Protein AF-D3UYR9-F1 (afdb_monomer_lite)

Secondary structure (DSSP, 8-state):
----SSSHHHHHHHHHHHHHHHHHHHHHHHHTT---B-B-TTT-PBPBP--SSS-S-GGGTTPEEEEEEETTTEEEEEEEEEEEE-TTS-EEEEEESTT-TT-EEEPBTTSSTT-BPP-------

Organism: Xenorhabdus bovienii (strain SS-2004) (NCBI:txid406818)

Foldseek 3Di:
DDPDDPDPPVVVVVVVVQVVVQVVVLVVCVVVPNFAFDADPVPRHFDADDDPPVQADPVRGRWTWTWTARVPPGTDPAKIKTWDQDPVRDIAIWMDGRPNRNDTFGDDPDVDVNHDDGPPDPPPD

Sequence (125 aa):
MGWRAKIAISSLNYLHQTQYLSVRGEYEEIITGKGTPRVHKDTGIQKNLEDRKGKTNKFWIGAKEWQVVHSGKGLDPHHRILEQTLPNGQKIYGYVLNHDYEKVYKFPSPWYPDGGKYPGHKSMK

Structure (mmCIF, N/CA/C/O backbone):
data_AF-D3UYR9-F1
#
_entry.id   AF-D3UYR9-F1
#
loop_
_atom_site.group_PDB
_atom_site.id
_atom_site.type_symbol
_atom_site.label_atom_id
_atom_site.label_alt_id
_atom_site.label_comp_id
_atom_site.label_asym_id
_atom_site.label_entity_id
_atom_site.label_seq_id
_atom_site.pdbx_PDB_ins_code
_atom_site.Cartn_x
_atom_site.Cartn_y
_atom_site.Cartn_z
_atom_site.occupancy
_atom_site.B_iso_or_equiv
_atom_site.auth_seq_id
_atom_site.auth_comp_id
_atom_site.auth_asym_id
_atom_site.auth_atom_id
_atom_site.pdbx_PDB_model_num
ATOM 1 N N . MET A 1 1 ? 23.290 -25.376 -36.480 1.00 33.44 1 MET A N 1
ATOM 2 C CA . MET A 1 1 ? 22.301 -24.302 -36.743 1.00 33.44 1 MET A CA 1
ATOM 3 C C . MET A 1 1 ? 21.032 -24.613 -35.966 1.00 33.44 1 MET A C 1
ATOM 5 O O . MET A 1 1 ? 20.627 -25.764 -35.989 1.00 33.44 1 MET A O 1
ATOM 9 N N . GLY A 1 2 ? 20.443 -23.635 -35.264 1.00 31.56 2 GLY A N 1
ATOM 10 C CA . GLY A 1 2 ? 19.137 -23.814 -34.605 1.00 31.56 2 GLY A CA 1
ATOM 11 C C . GLY A 1 2 ? 18.976 -23.258 -33.183 1.00 31.56 2 GLY A C 1
ATOM 12 O O . GLY A 1 2 ? 18.247 -23.840 -32.391 1.00 31.56 2 GLY A O 1
ATOM 13 N N . TRP A 1 3 ? 19.640 -22.155 -32.821 1.00 27.66 3 TRP A N 1
ATOM 14 C CA . TRP A 1 3 ? 19.371 -21.431 -31.568 1.00 27.66 3 TRP A CA 1
ATOM 15 C C . TRP A 1 3 ? 18.040 -20.674 -31.661 1.00 27.66 3 TRP A C 1
ATOM 17 O O . TRP A 1 3 ? 18.029 -19.511 -32.054 1.00 27.66 3 TRP A O 1
ATOM 27 N N . ARG A 1 4 ? 16.911 -21.298 -31.311 1.00 43.56 4 ARG A N 1
ATOM 28 C CA . ARG A 1 4 ? 15.627 -20.588 -31.140 1.00 43.56 4 ARG A CA 1
ATOM 29 C C . ARG A 1 4 ? 14.735 -21.244 -30.080 1.00 43.56 4 ARG A C 1
ATOM 31 O O . ARG A 1 4 ? 13.704 -21.797 -30.424 1.00 43.56 4 ARG A O 1
ATOM 38 N N . ALA A 1 5 ? 15.120 -21.180 -28.799 1.00 38.53 5 ALA A N 1
ATOM 39 C CA . ALA A 1 5 ? 14.193 -21.463 -27.683 1.00 38.53 5 ALA A CA 1
ATOM 40 C C . ALA A 1 5 ? 14.666 -20.989 -26.283 1.00 38.53 5 ALA A C 1
ATOM 42 O O . ALA A 1 5 ? 14.292 -21.592 -25.284 1.00 38.53 5 ALA A O 1
ATOM 43 N N . LYS A 1 6 ? 15.508 -19.947 -26.154 1.00 33.72 6 LYS A N 1
ATOM 44 C CA . LYS A 1 6 ? 16.034 -19.517 -24.830 1.00 33.72 6 LYS A CA 1
ATOM 45 C C . LYS A 1 6 ? 15.868 -18.030 -24.484 1.00 33.72 6 LYS A C 1
ATOM 47 O O . LYS A 1 6 ? 16.530 -17.554 -23.573 1.00 33.72 6 LYS A O 1
ATOM 52 N N . ILE A 1 7 ? 14.987 -17.293 -25.167 1.00 37.44 7 ILE A N 1
ATOM 53 C CA . ILE A 1 7 ? 14.824 -15.841 -24.921 1.00 37.44 7 ILE A CA 1
ATOM 54 C C . ILE A 1 7 ? 13.570 -15.501 -24.089 1.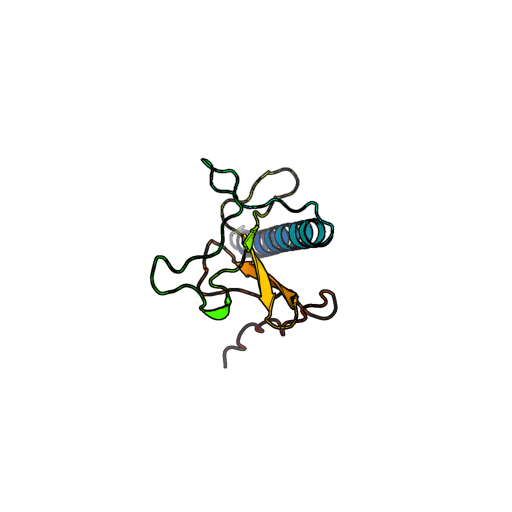00 37.44 7 ILE A C 1
ATOM 56 O O . ILE A 1 7 ? 13.509 -14.431 -23.507 1.00 37.44 7 ILE A O 1
ATOM 60 N N . ALA A 1 8 ? 12.600 -16.407 -23.923 1.00 37.50 8 ALA A N 1
ATOM 61 C CA . ALA A 1 8 ? 11.344 -16.061 -23.238 1.00 37.50 8 ALA A CA 1
ATOM 62 C C . ALA A 1 8 ? 11.366 -16.210 -21.698 1.00 37.50 8 ALA A C 1
ATOM 64 O O . ALA A 1 8 ? 10.593 -15.551 -21.009 1.00 37.50 8 ALA A O 1
ATOM 65 N N . ILE A 1 9 ? 12.233 -17.063 -21.137 1.00 33.22 9 ILE A N 1
ATOM 66 C CA . ILE A 1 9 ? 12.153 -17.454 -19.713 1.00 33.22 9 ILE A CA 1
ATOM 67 C C . ILE A 1 9 ? 12.913 -16.475 -18.793 1.00 33.22 9 ILE A C 1
ATOM 69 O O . ILE A 1 9 ? 12.503 -16.252 -17.657 1.00 33.22 9 ILE A O 1
ATOM 73 N N . SER A 1 10 ? 13.983 -15.826 -19.271 1.00 36.19 10 SER A N 1
ATOM 74 C CA . SER A 1 10 ? 14.757 -14.866 -18.463 1.00 36.19 10 SER A CA 1
ATOM 75 C C . SER A 1 10 ? 14.057 -13.511 -18.309 1.00 36.19 10 SER A C 1
ATOM 77 O O . SER A 1 10 ? 14.135 -12.894 -17.247 1.00 36.19 10 SER A O 1
ATOM 79 N N . SER A 1 11 ? 13.326 -13.064 -19.332 1.00 37.38 11 SER A N 1
ATOM 80 C CA . SER A 1 11 ? 12.625 -11.774 -19.342 1.00 37.38 11 SER A CA 1
ATOM 81 C C . SER A 1 11 ? 11.471 -11.727 -18.339 1.00 37.38 11 SER A C 1
ATOM 83 O O . SER A 1 11 ? 11.270 -10.707 -17.685 1.00 37.38 11 SER A O 1
ATOM 85 N N . LEU A 1 12 ? 10.747 -12.840 -18.170 1.00 39.12 12 LEU A N 1
ATOM 86 C CA . LEU A 1 12 ? 9.660 -12.963 -17.191 1.00 39.12 12 LEU A CA 1
ATOM 87 C C . LEU A 1 12 ? 10.177 -12.859 -15.750 1.00 39.12 12 LEU A C 1
ATOM 89 O O . LEU A 1 12 ? 9.605 -12.117 -14.955 1.00 39.12 12 LEU A O 1
ATOM 93 N N . ASN A 1 13 ? 11.302 -13.509 -15.436 1.00 44.91 13 ASN A N 1
ATOM 94 C CA . ASN A 1 13 ? 11.924 -13.418 -14.110 1.00 44.91 13 ASN A CA 1
ATOM 95 C C . ASN A 1 13 ? 12.471 -12.012 -13.814 1.00 44.91 13 ASN A C 1
ATOM 97 O O . ASN A 1 13 ? 12.346 -11.528 -12.691 1.00 44.91 13 ASN A O 1
ATOM 101 N N . TYR A 1 14 ? 13.014 -11.324 -14.821 1.00 41.09 14 TYR A N 1
ATOM 102 C CA . TYR A 1 14 ? 13.535 -9.963 -14.666 1.00 41.09 14 TYR A CA 1
ATOM 103 C C . TYR A 1 14 ? 12.418 -8.925 -14.463 1.00 41.09 14 TYR A C 1
ATOM 105 O O . TYR A 1 14 ? 12.530 -8.020 -13.632 1.00 41.09 14 TYR A O 1
ATOM 113 N N . LEU A 1 15 ? 11.297 -9.074 -15.178 1.00 48.03 15 LEU A N 1
ATOM 114 C CA . LEU A 1 15 ? 10.114 -8.227 -15.001 1.00 48.03 15 LEU A CA 1
ATOM 115 C C . LEU A 1 15 ? 9.489 -8.424 -13.615 1.00 48.03 15 LEU A C 1
ATOM 117 O O . LEU A 1 15 ? 9.183 -7.444 -12.943 1.00 48.03 15 LEU A O 1
ATOM 121 N N . HIS A 1 16 ? 9.395 -9.666 -13.135 1.00 53.69 16 HIS A N 1
ATOM 122 C CA . HIS A 1 16 ? 8.905 -9.947 -11.784 1.00 53.69 16 HIS A CA 1
ATOM 123 C C . HIS A 1 16 ? 9.810 -9.335 -10.699 1.00 53.69 16 HIS A C 1
ATOM 125 O O . HIS A 1 16 ? 9.327 -8.761 -9.723 1.00 53.69 16 HIS A O 1
ATOM 131 N N . GLN A 1 17 ? 11.132 -9.408 -10.885 1.00 56.28 17 GLN A N 1
ATOM 132 C CA . GLN A 1 17 ? 12.105 -8.882 -9.928 1.00 56.28 17 GLN A CA 1
ATOM 133 C C . GLN A 1 17 ? 12.110 -7.345 -9.889 1.00 56.28 17 GLN A C 1
ATOM 135 O O . GLN A 1 17 ? 12.139 -6.759 -8.812 1.00 56.28 17 GLN A O 1
ATOM 140 N N . THR A 1 18 ? 12.002 -6.679 -11.041 1.00 59.91 18 THR A N 1
ATOM 141 C CA . THR A 1 18 ? 11.936 -5.204 -11.123 1.00 59.91 18 THR A CA 1
ATOM 142 C C . THR A 1 18 ? 10.623 -4.629 -10.584 1.00 59.91 18 THR A C 1
ATOM 144 O O . THR A 1 18 ? 10.631 -3.584 -9.928 1.00 59.91 18 THR A O 1
ATOM 147 N N . GLN A 1 19 ? 9.502 -5.327 -10.790 1.00 65.19 19 GLN A N 1
ATOM 148 C CA . GLN A 1 19 ? 8.216 -4.973 -10.183 1.00 65.19 19 GLN A CA 1
ATOM 149 C C . GLN A 1 19 ? 8.272 -5.088 -8.657 1.00 65.19 19 GLN A C 1
ATOM 151 O O . GLN A 1 19 ? 7.890 -4.153 -7.957 1.00 65.19 19 GLN A O 1
ATOM 156 N N . TYR A 1 20 ? 8.815 -6.194 -8.141 1.00 69.44 20 TYR A N 1
ATOM 157 C CA . TYR A 1 20 ? 8.975 -6.395 -6.702 1.00 69.44 20 TYR A CA 1
ATOM 158 C C . TYR A 1 20 ? 9.902 -5.351 -6.063 1.00 69.44 20 TYR A C 1
ATOM 160 O O . TYR A 1 20 ? 9.589 -4.832 -4.995 1.00 69.44 20 TYR A O 1
ATOM 168 N N . LEU A 1 21 ? 11.012 -4.997 -6.723 1.00 74.06 21 LEU A N 1
ATOM 169 C CA . LEU A 1 21 ? 11.937 -3.967 -6.239 1.00 74.06 21 LEU A CA 1
ATOM 170 C C . LEU A 1 21 ? 11.275 -2.589 -6.132 1.00 74.06 21 LEU A C 1
ATOM 172 O O . LEU A 1 21 ? 11.515 -1.888 -5.155 1.00 74.06 21 LEU A O 1
ATOM 176 N N . SER A 1 22 ? 10.418 -2.221 -7.087 1.00 80.56 22 SER A N 1
ATOM 177 C CA . SER A 1 22 ? 9.726 -0.924 -7.064 1.00 80.56 22 SER A CA 1
ATOM 178 C C . SER A 1 22 ? 8.641 -0.876 -5.985 1.00 80.56 22 SER A C 1
ATOM 180 O O . SER A 1 22 ? 8.549 0.099 -5.248 1.00 80.56 22 SER A O 1
ATOM 182 N N . VAL A 1 23 ? 7.875 -1.961 -5.816 1.00 83.81 23 VAL A N 1
ATOM 183 C CA . VAL A 1 23 ? 6.900 -2.095 -4.716 1.00 83.81 23 VAL A CA 1
ATOM 184 C C . VAL A 1 23 ? 7.600 -2.049 -3.354 1.00 83.81 23 VAL A C 1
ATOM 186 O O . VAL A 1 23 ? 7.121 -1.405 -2.426 1.00 83.81 23 VAL A O 1
ATOM 189 N N . ARG A 1 24 ? 8.755 -2.706 -3.224 1.00 83.88 24 ARG A N 1
ATOM 190 C CA . ARG A 1 24 ? 9.570 -2.641 -2.009 1.00 83.88 24 ARG A CA 1
ATOM 191 C C . ARG A 1 24 ? 10.097 -1.230 -1.739 1.00 83.88 24 ARG A C 1
ATOM 193 O O . ARG A 1 24 ? 9.986 -0.770 -0.610 1.00 83.88 24 ARG A O 1
ATOM 200 N N . GLY A 1 25 ? 10.682 -0.575 -2.740 1.00 84.44 25 GLY A N 1
ATOM 201 C CA . GLY A 1 25 ? 11.231 0.771 -2.577 1.00 84.44 25 GLY A CA 1
ATOM 202 C C . GLY A 1 25 ? 10.155 1.760 -2.139 1.00 84.44 25 GLY A C 1
ATOM 203 O O . GLY A 1 25 ? 10.338 2.484 -1.169 1.00 84.44 25 GLY A O 1
ATOM 204 N N . GLU A 1 26 ? 8.982 1.709 -2.770 1.00 87.88 26 GLU A N 1
ATOM 205 C CA . GLU A 1 26 ? 7.868 2.574 -2.386 1.00 87.88 26 GLU A CA 1
ATOM 206 C C . GLU A 1 26 ? 7.366 2.288 -0.965 1.00 87.88 26 GLU A C 1
ATOM 208 O O . GLU A 1 26 ? 7.048 3.218 -0.233 1.00 87.88 26 GLU A O 1
ATOM 213 N N . TYR A 1 27 ? 7.327 1.024 -0.533 1.00 86.62 27 TYR A N 1
ATOM 214 C CA . TYR A 1 27 ? 7.009 0.707 0.860 1.00 86.62 27 TYR A CA 1
ATOM 215 C C . TYR A 1 27 ? 7.955 1.434 1.831 1.00 86.62 27 TYR A C 1
ATOM 217 O O . TYR A 1 27 ? 7.500 2.001 2.824 1.00 86.62 27 TYR A O 1
ATOM 225 N N . GLU A 1 28 ? 9.261 1.438 1.549 1.00 87.19 28 GLU A N 1
ATOM 226 C CA . GLU A 1 28 ? 10.269 2.099 2.388 1.00 87.19 28 GLU A CA 1
ATOM 227 C C . GLU A 1 28 ? 10.062 3.630 2.414 1.00 87.19 28 GLU A C 1
ATOM 229 O O . GLU A 1 28 ? 10.162 4.259 3.472 1.00 87.19 28 GLU A O 1
ATOM 234 N N . GLU A 1 29 ? 9.659 4.232 1.294 1.00 89.75 29 GLU A N 1
ATOM 235 C CA . GLU A 1 29 ? 9.267 5.647 1.242 1.00 89.75 29 GLU A CA 1
ATOM 236 C C . GLU A 1 29 ? 7.976 5.916 2.040 1.00 89.75 29 GLU A C 1
ATOM 238 O O . GLU A 1 29 ? 7.893 6.896 2.782 1.00 89.75 29 GLU A O 1
ATOM 243 N N . ILE A 1 30 ? 6.967 5.041 1.966 1.00 88.12 30 ILE A N 1
ATOM 244 C CA . ILE A 1 30 ? 5.701 5.192 2.707 1.00 88.12 30 ILE A CA 1
ATOM 245 C C . ILE A 1 30 ? 5.948 5.193 4.217 1.00 88.12 30 ILE A C 1
ATOM 247 O O . ILE A 1 30 ? 5.504 6.111 4.910 1.00 88.12 30 ILE A O 1
ATOM 251 N N . ILE A 1 31 ? 6.687 4.209 4.740 1.00 85.69 31 ILE A N 1
ATOM 252 C CA . ILE A 1 31 ? 6.932 4.111 6.189 1.00 85.69 31 ILE A CA 1
ATOM 253 C C . ILE A 1 31 ? 7.810 5.252 6.722 1.00 85.69 31 ILE A C 1
ATOM 255 O O . ILE A 1 31 ? 7.767 5.543 7.915 1.00 85.69 31 ILE A O 1
ATOM 259 N N . THR A 1 32 ? 8.592 5.905 5.855 1.00 87.25 32 THR A N 1
ATOM 260 C CA . THR A 1 32 ? 9.413 7.078 6.198 1.00 87.25 32 THR A CA 1
ATOM 261 C C . THR A 1 32 ? 8.701 8.411 5.931 1.00 87.25 32 THR A C 1
ATOM 263 O O . THR A 1 32 ? 9.282 9.472 6.157 1.00 87.25 32 THR A O 1
ATOM 266 N N . GLY A 1 33 ? 7.433 8.377 5.501 1.00 87.25 33 GLY A N 1
ATOM 267 C CA . GLY A 1 33 ? 6.591 9.561 5.298 1.00 87.25 33 GLY A CA 1
ATOM 268 C C . GLY A 1 33 ? 6.785 10.275 3.957 1.00 87.25 33 GLY A C 1
ATOM 269 O O . GLY A 1 33 ? 6.310 11.396 3.795 1.00 87.25 33 GLY A O 1
ATOM 270 N N . LYS A 1 34 ? 7.470 9.642 3.002 1.00 89.25 34 LYS A N 1
ATOM 271 C CA . LYS A 1 34 ? 7.779 10.170 1.662 1.00 89.25 34 LYS A CA 1
ATOM 272 C C . LYS A 1 34 ? 7.028 9.471 0.526 1.00 89.25 34 LYS A C 1
ATOM 274 O O . LYS A 1 34 ? 7.198 9.841 -0.632 1.00 89.25 34 LYS A O 1
ATOM 279 N N . GLY A 1 35 ? 6.213 8.468 0.848 1.00 89.00 35 GLY A N 1
ATOM 280 C CA . GLY A 1 35 ? 5.441 7.713 -0.135 1.00 89.00 35 GLY A CA 1
ATOM 281 C C . GLY A 1 35 ? 4.507 8.588 -0.969 1.00 89.00 35 GLY A C 1
ATOM 282 O O . GLY A 1 35 ? 4.116 9.686 -0.569 1.00 89.00 35 GLY A O 1
ATOM 283 N N . THR A 1 36 ? 4.102 8.073 -2.126 1.00 91.25 36 THR A N 1
ATOM 284 C CA . THR A 1 36 ? 3.273 8.810 -3.085 1.00 91.25 36 THR A CA 1
ATOM 285 C C . THR A 1 36 ? 1.785 8.482 -2.891 1.00 91.25 36 THR A C 1
ATOM 287 O O . THR A 1 36 ? 1.321 7.436 -3.362 1.00 91.25 36 THR A O 1
ATOM 290 N N . PRO A 1 37 ? 0.978 9.329 -2.217 1.00 93.94 37 PRO A N 1
ATOM 291 C CA . PRO A 1 37 ? -0.429 9.020 -1.987 1.00 93.94 37 PRO A CA 1
ATOM 292 C C . PRO A 1 37 ? -1.201 9.027 -3.306 1.00 93.94 37 PRO A C 1
ATOM 294 O O . PRO A 1 37 ? -1.028 9.895 -4.167 1.00 93.94 37 PRO A O 1
ATOM 297 N N . ARG A 1 38 ? -2.124 8.079 -3.468 1.00 93.19 38 ARG A N 1
ATOM 298 C CA . ARG A 1 38 ? -3.085 8.145 -4.567 1.00 93.19 38 ARG A CA 1
ATOM 299 C C . ARG A 1 38 ? -4.202 9.095 -4.167 1.00 93.19 38 ARG A C 1
ATOM 301 O O . ARG A 1 38 ? -4.972 8.771 -3.276 1.00 93.19 38 ARG A O 1
ATOM 308 N N . VAL A 1 39 ? -4.332 10.230 -4.844 1.00 94.12 39 VAL A N 1
ATOM 309 C CA . VAL A 1 39 ? -5.332 11.253 -4.495 1.00 94.12 39 VAL A CA 1
ATOM 310 C C . VAL A 1 39 ? -6.468 11.356 -5.516 1.00 94.12 39 VAL A C 1
ATOM 312 O O . VAL A 1 39 ? -6.325 10.986 -6.688 1.00 94.12 39 VAL A O 1
ATOM 315 N N . HIS A 1 40 ? -7.634 11.831 -5.079 1.00 89.81 40 HIS A N 1
ATOM 316 C CA . HIS A 1 40 ? -8.676 12.328 -5.977 1.00 89.81 40 HIS A CA 1
ATOM 317 C C . HIS A 1 40 ? -8.167 13.586 -6.687 1.00 89.81 40 HIS A C 1
ATOM 319 O O . HIS A 1 40 ? -7.670 14.497 -6.032 1.00 89.81 40 HIS A O 1
ATOM 325 N N . LYS A 1 41 ? -8.284 13.638 -8.022 1.00 88.75 41 LYS A N 1
ATOM 326 C CA . LYS A 1 41 ? -7.770 14.766 -8.819 1.00 88.75 41 LYS A CA 1
ATOM 327 C C . LYS A 1 41 ? -8.410 16.097 -8.423 1.00 88.75 41 LYS A C 1
ATOM 329 O O . LYS A 1 41 ? -7.736 17.115 -8.460 1.00 88.75 41 LYS A O 1
ATOM 334 N N . ASP A 1 42 ? -9.675 16.054 -8.018 1.00 91.75 42 ASP A N 1
ATOM 335 C CA . ASP A 1 42 ? -10.476 17.254 -7.780 1.00 91.75 42 ASP A CA 1
ATOM 336 C C . ASP A 1 42 ? -10.296 17.815 -6.363 1.00 91.75 42 ASP A C 1
ATOM 338 O O . ASP A 1 42 ? -10.410 19.018 -6.158 1.00 91.75 42 ASP A O 1
ATOM 342 N N . THR A 1 43 ? -10.004 16.958 -5.378 1.00 92.25 43 THR A N 1
ATOM 343 C CA . THR A 1 43 ? -9.954 17.352 -3.956 1.00 92.25 43 THR A CA 1
ATOM 344 C C . THR A 1 43 ? -8.574 17.218 -3.322 1.00 92.25 43 THR A C 1
ATOM 346 O O . THR A 1 43 ? -8.362 17.719 -2.224 1.00 92.25 43 THR A O 1
ATOM 349 N N . GLY A 1 44 ? -7.643 16.492 -3.950 1.00 92.25 44 GLY A N 1
ATOM 350 C CA . GLY A 1 44 ? -6.347 16.159 -3.352 1.00 92.25 44 GLY A CA 1
ATOM 351 C C . GLY A 1 44 ? -6.427 15.185 -2.167 1.00 92.25 44 GLY A C 1
ATOM 352 O O . GLY A 1 44 ? -5.396 14.814 -1.614 1.00 92.25 44 GLY A O 1
ATOM 353 N N . ILE A 1 45 ? -7.624 14.723 -1.791 1.00 93.00 45 ILE A N 1
ATOM 354 C CA . ILE A 1 45 ? -7.815 13.775 -0.688 1.00 93.00 45 ILE A CA 1
ATOM 355 C C . ILE A 1 45 ? -7.296 12.400 -1.109 1.00 93.00 45 ILE A C 1
ATOM 357 O O . ILE A 1 45 ? -7.567 11.942 -2.226 1.00 93.00 45 ILE A O 1
ATOM 361 N N . GLN A 1 46 ? -6.561 11.732 -0.215 1.00 95.50 46 GLN A N 1
ATOM 362 C CA . GLN A 1 46 ? -6.082 10.373 -0.453 1.00 95.50 46 GLN A CA 1
ATOM 363 C C . GLN A 1 46 ? -7.257 9.405 -0.606 1.00 95.50 46 GLN A C 1
ATOM 365 O O . GLN A 1 46 ? -8.210 9.418 0.170 1.00 95.50 46 GLN A O 1
ATOM 370 N N . LYS A 1 47 ? -7.176 8.567 -1.635 1.00 95.19 47 LYS A N 1
ATOM 371 C CA . LYS A 1 47 ? -8.169 7.548 -1.938 1.00 95.19 47 LYS A CA 1
ATOM 372 C C . LYS A 1 47 ? -8.070 6.405 -0.948 1.00 95.19 47 LYS A C 1
ATOM 374 O O . LYS A 1 47 ? -6.973 5.940 -0.632 1.00 95.19 47 LYS A O 1
ATOM 379 N N . ASN A 1 48 ? -9.237 5.905 -0.576 1.00 95.62 48 ASN A N 1
ATOM 380 C CA . ASN A 1 48 ? -9.373 4.634 0.107 1.00 95.62 48 ASN A CA 1
ATOM 381 C C . ASN A 1 48 ? -9.849 3.575 -0.888 1.00 95.62 48 ASN A C 1
ATOM 383 O O . ASN A 1 48 ? -10.547 3.875 -1.858 1.00 95.62 48 ASN A O 1
ATOM 387 N N . LEU A 1 49 ? -9.474 2.326 -0.638 1.00 93.88 49 LEU A N 1
ATOM 388 C CA . LEU A 1 49 ? -9.910 1.189 -1.424 1.00 93.88 49 LEU A CA 1
ATOM 389 C C . LEU A 1 49 ? -11.409 0.951 -1.211 1.00 93.88 49 LEU A C 1
ATOM 391 O O . LEU A 1 49 ? -11.868 0.707 -0.097 1.00 93.88 49 LEU A O 1
ATOM 395 N N . GLU A 1 50 ? -12.161 0.971 -2.303 1.00 92.44 50 GLU A N 1
ATOM 396 C CA . GLU A 1 50 ? -13.597 0.697 -2.342 1.00 92.44 50 GLU A CA 1
ATOM 397 C C . GLU A 1 50 ? -13.863 -0.647 -3.030 1.00 92.44 50 GLU A C 1
ATOM 399 O O . GLU A 1 50 ? -13.110 -1.076 -3.912 1.00 92.44 50 GLU A O 1
ATOM 404 N N . ASP A 1 51 ? -14.981 -1.294 -2.701 1.00 91.62 51 ASP A N 1
ATOM 405 C CA . ASP A 1 51 ? -15.454 -2.456 -3.455 1.00 91.62 51 ASP A CA 1
ATOM 406 C C . ASP A 1 51 ? -16.457 -2.053 -4.537 1.00 91.62 51 ASP A C 1
ATOM 408 O O . ASP A 1 51 ? -17.667 -2.027 -4.334 1.00 91.62 51 ASP A O 1
ATOM 412 N N . ARG A 1 52 ? -15.936 -1.723 -5.719 1.00 86.00 52 ARG A N 1
ATOM 413 C CA . ARG A 1 52 ? -16.755 -1.262 -6.853 1.00 86.00 52 ARG A CA 1
ATOM 414 C C . ARG A 1 52 ? -17.380 -2.392 -7.665 1.00 86.00 52 ARG A C 1
ATOM 416 O O . ARG A 1 52 ? -18.291 -2.143 -8.446 1.00 86.00 52 ARG A O 1
ATOM 423 N N . LYS A 1 53 ? -16.833 -3.606 -7.563 1.00 86.12 53 LYS A N 1
ATOM 424 C CA . LYS A 1 53 ? -17.196 -4.750 -8.420 1.00 86.12 53 LYS A CA 1
ATOM 425 C C . LYS A 1 53 ? -17.658 -5.978 -7.630 1.00 86.12 53 LYS A C 1
ATOM 427 O O . LYS A 1 53 ? -17.924 -7.003 -8.249 1.00 86.12 53 LYS A O 1
ATOM 432 N N . GLY A 1 54 ? -17.741 -5.897 -6.301 1.00 88.69 54 GLY A N 1
ATOM 433 C CA . GLY A 1 54 ? -18.131 -7.014 -5.436 1.00 88.69 54 GLY A CA 1
ATOM 434 C C . GLY A 1 54 ? -17.040 -8.073 -5.259 1.00 88.69 54 GLY A C 1
ATOM 435 O O . GLY A 1 54 ? -17.345 -9.207 -4.896 1.00 88.69 54 GLY A O 1
ATOM 436 N N . LYS A 1 55 ? -15.789 -7.748 -5.603 1.00 88.06 55 LYS A N 1
ATOM 437 C CA . LYS A 1 55 ? -14.676 -8.712 -5.666 1.00 88.06 55 LYS A CA 1
ATOM 438 C C . LYS A 1 55 ? -13.469 -8.294 -4.836 1.00 88.06 55 LYS A C 1
ATOM 440 O O . LYS A 1 55 ? -12.594 -9.108 -4.575 1.00 88.06 55 LYS A O 1
ATOM 445 N N . THR A 1 56 ? -13.406 -7.045 -4.387 1.00 89.75 56 THR A N 1
ATOM 446 C CA . THR A 1 56 ? -12.267 -6.577 -3.599 1.00 89.75 56 THR A CA 1
ATOM 447 C C . THR A 1 56 ? -12.116 -7.404 -2.321 1.00 89.75 56 THR A C 1
ATOM 449 O O . THR A 1 56 ? -13.099 -7.753 -1.662 1.00 89.75 56 THR A O 1
ATOM 452 N N . ASN A 1 57 ? -10.874 -7.707 -1.938 1.00 89.12 57 ASN A N 1
ATOM 453 C CA . ASN A 1 57 ? -10.603 -8.367 -0.670 1.00 89.12 57 ASN A CA 1
ATOM 454 C C . ASN A 1 57 ? -11.174 -7.538 0.495 1.00 89.12 57 ASN A C 1
ATOM 456 O O . ASN A 1 57 ? -10.678 -6.455 0.807 1.00 89.12 57 ASN A O 1
ATOM 460 N N . LYS A 1 58 ? -12.208 -8.078 1.153 1.00 89.75 58 LYS A N 1
ATOM 461 C CA . LYS A 1 58 ? -13.011 -7.367 2.160 1.00 89.75 58 LYS A CA 1
ATOM 462 C C . LYS A 1 58 ? -12.199 -6.820 3.329 1.00 89.75 58 LYS A C 1
ATOM 464 O O . LYS A 1 58 ? -12.562 -5.793 3.884 1.00 89.75 58 LYS A O 1
ATOM 469 N N . PHE A 1 59 ? -11.099 -7.481 3.683 1.00 87.81 59 PHE A N 1
ATOM 470 C CA . PHE A 1 59 ? -10.226 -7.043 4.770 1.00 87.81 59 PHE A CA 1
ATOM 471 C C . PHE A 1 59 ? -9.536 -5.701 4.477 1.00 87.81 59 PHE A C 1
ATOM 473 O O . PHE A 1 59 ? -9.243 -4.942 5.398 1.00 87.81 59 PHE A O 1
ATOM 480 N N . TRP A 1 60 ? -9.283 -5.413 3.199 1.00 91.31 60 TRP A N 1
ATOM 481 C CA . TRP A 1 60 ? -8.571 -4.217 2.755 1.00 91.31 60 TRP A CA 1
ATOM 482 C C . TRP A 1 60 ? -9.500 -3.087 2.305 1.00 91.31 60 TRP A C 1
ATOM 484 O O . TRP A 1 60 ? -9.018 -2.008 1.972 1.00 91.31 60 TRP A O 1
ATOM 494 N N . ILE A 1 61 ? -10.819 -3.294 2.294 1.00 93.06 61 ILE A N 1
ATOM 495 C CA . ILE A 1 61 ? -11.765 -2.206 2.026 1.00 93.06 61 ILE A CA 1
ATOM 496 C C . ILE A 1 61 ? -11.561 -1.111 3.084 1.00 93.06 61 ILE A C 1
ATOM 498 O O . ILE A 1 61 ? -11.439 -1.393 4.276 1.00 93.06 61 ILE A O 1
ATOM 502 N N . GLY A 1 62 ? -11.489 0.140 2.631 1.00 93.50 62 GLY A N 1
ATOM 503 C CA . GLY A 1 62 ? -11.176 1.306 3.455 1.00 93.50 62 GLY A CA 1
ATOM 504 C C . GLY A 1 62 ? -9.681 1.604 3.605 1.00 93.50 62 GLY A C 1
ATOM 505 O O . GLY A 1 62 ? -9.348 2.701 4.049 1.00 93.50 62 GLY A O 1
ATOM 506 N N . ALA A 1 63 ? -8.788 0.697 3.193 1.00 95.31 63 ALA A N 1
ATOM 507 C CA . ALA A 1 63 ? -7.346 0.925 3.253 1.00 95.31 63 ALA A CA 1
ATOM 508 C C . ALA A 1 63 ? -6.933 2.084 2.342 1.00 95.31 63 ALA A C 1
ATOM 510 O O . ALA A 1 63 ? -7.440 2.220 1.227 1.00 95.31 63 ALA A O 1
ATOM 511 N N . LYS A 1 64 ? -5.976 2.897 2.783 1.00 96.31 64 LYS A N 1
ATOM 512 C CA . LYS A 1 64 ? -5.427 3.989 1.978 1.00 96.31 64 LYS A CA 1
ATOM 513 C C . LYS A 1 64 ? -4.631 3.434 0.805 1.00 96.31 64 LYS A C 1
ATOM 515 O O . LYS A 1 64 ? -3.794 2.549 0.983 1.00 96.31 64 LYS A O 1
ATOM 520 N N . GLU A 1 65 ? -4.855 3.986 -0.380 1.00 95.12 65 GLU A N 1
ATOM 521 C CA . GLU A 1 65 ? -4.108 3.619 -1.578 1.00 95.12 65 GLU A CA 1
ATOM 522 C C . GLU A 1 65 ? -2.865 4.501 -1.760 1.00 95.12 65 GLU A C 1
ATOM 524 O O . GLU A 1 65 ? -2.925 5.737 -1.721 1.00 95.12 65 GLU A O 1
ATOM 529 N N . TRP A 1 66 ? -1.746 3.849 -2.051 1.00 94.88 66 TRP A N 1
ATOM 530 C CA . TRP A 1 66 ? -0.485 4.466 -2.436 1.00 94.88 66 TRP A CA 1
ATOM 531 C C . TRP A 1 66 ? -0.125 4.067 -3.867 1.00 94.88 66 TRP A C 1
ATOM 533 O O . TRP A 1 66 ? -0.388 2.945 -4.320 1.00 94.88 66 TRP A O 1
ATOM 543 N N . GLN A 1 67 ? 0.442 5.020 -4.598 1.00 93.00 67 GLN A N 1
ATOM 544 C CA . GLN A 1 67 ? 1.021 4.783 -5.915 1.00 93.00 67 GLN A CA 1
ATOM 545 C C . GLN A 1 67 ? 2.343 4.041 -5.752 1.00 93.00 67 GLN A C 1
ATOM 547 O O . GLN A 1 67 ? 2.953 4.130 -4.700 1.00 93.00 67 GLN A O 1
ATOM 552 N N . VAL A 1 68 ? 2.782 3.333 -6.788 1.00 88.69 68 VAL A N 1
ATOM 553 C CA . VAL A 1 68 ? 4.123 2.738 -6.836 1.00 88.69 68 VAL A CA 1
ATOM 554 C C . VAL A 1 68 ? 4.919 3.486 -7.890 1.00 88.69 68 VAL A C 1
ATOM 556 O O . VAL A 1 68 ? 4.436 3.624 -9.012 1.00 88.69 68 VAL A O 1
ATOM 559 N N . VAL A 1 69 ? 6.115 3.968 -7.564 1.00 85.06 69 VAL A N 1
ATOM 560 C CA . VAL A 1 69 ? 6.999 4.633 -8.527 1.00 85.06 69 VAL A CA 1
ATOM 561 C C . VAL A 1 69 ? 8.127 3.687 -8.946 1.00 85.06 69 VAL A C 1
ATOM 563 O O . VAL A 1 69 ? 8.854 3.141 -8.121 1.00 85.06 69 VAL A O 1
ATOM 566 N N . HIS A 1 70 ? 8.304 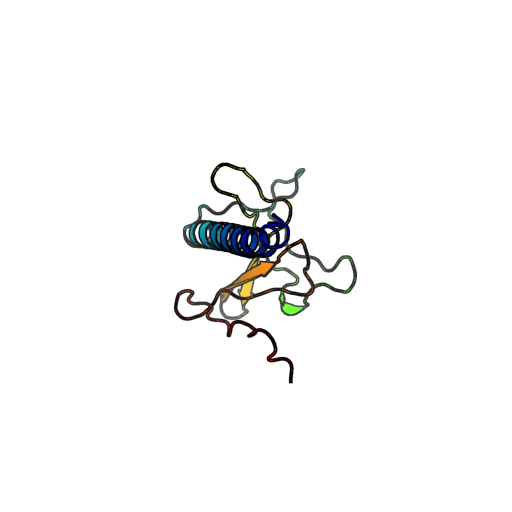3.492 -10.255 1.00 77.94 70 HIS A N 1
ATOM 567 C CA . HIS A 1 70 ? 9.486 2.819 -10.796 1.00 77.94 70 HIS A CA 1
ATOM 568 C C . HIS A 1 70 ? 10.637 3.806 -10.884 1.00 77.94 70 HIS A C 1
ATOM 570 O O . HIS A 1 70 ? 10.540 4.836 -11.563 1.00 77.94 70 HIS A O 1
ATOM 576 N N . SER A 1 71 ? 11.764 3.439 -10.281 1.00 68.62 71 SER A N 1
ATOM 577 C CA . SER A 1 71 ? 13.000 4.207 -10.410 1.00 68.62 71 SER A CA 1
ATOM 578 C C . SER A 1 71 ? 13.363 4.399 -11.890 1.00 68.62 71 SER A C 1
ATOM 580 O O . SER A 1 71 ? 13.468 3.438 -12.656 1.00 68.62 71 SER A O 1
ATOM 582 N N . GLY A 1 72 ? 13.472 5.660 -12.314 1.00 69.75 72 GLY A N 1
ATOM 583 C CA . GLY A 1 72 ? 13.802 6.049 -13.689 1.00 69.75 72 GLY A CA 1
ATOM 584 C C . GLY A 1 72 ? 12.689 5.887 -14.735 1.00 69.75 72 GLY A C 1
ATOM 585 O O . GLY A 1 72 ? 12.914 6.240 -15.890 1.00 69.75 72 GLY A O 1
ATOM 586 N N . LYS A 1 73 ? 11.500 5.379 -14.376 1.00 74.69 73 LYS A N 1
ATOM 587 C CA . LYS A 1 73 ? 10.358 5.219 -15.309 1.00 74.69 73 LYS A CA 1
ATOM 588 C C . LYS A 1 73 ? 9.085 5.945 -14.869 1.00 74.69 73 LYS A C 1
ATOM 590 O O . LYS A 1 73 ? 8.132 6.013 -15.640 1.00 74.69 73 LYS A O 1
ATOM 595 N N . GLY A 1 74 ? 9.078 6.510 -13.662 1.00 81.19 74 GLY A N 1
ATOM 596 C CA . GLY A 1 74 ? 7.941 7.248 -13.127 1.00 81.19 74 GLY A CA 1
ATOM 597 C C . GLY A 1 74 ? 6.859 6.329 -12.563 1.00 81.19 74 GLY A C 1
ATOM 598 O O . GLY A 1 74 ? 7.125 5.201 -12.155 1.00 81.19 74 GLY A O 1
ATOM 599 N N . LEU A 1 75 ? 5.635 6.841 -12.486 1.00 83.62 75 LEU A N 1
ATOM 600 C CA . LEU A 1 75 ? 4.524 6.186 -11.800 1.00 83.62 75 LEU A CA 1
ATOM 601 C C . LEU A 1 75 ? 4.114 4.870 -12.482 1.00 83.62 75 LEU A C 1
ATOM 603 O O . LEU A 1 75 ? 3.808 4.861 -13.673 1.00 83.62 75 LEU A O 1
ATOM 607 N N . ASP A 1 76 ? 4.035 3.778 -11.719 1.00 82.50 76 ASP A N 1
ATOM 608 C CA . ASP A 1 76 ? 3.412 2.535 -12.167 1.00 82.50 76 ASP A CA 1
ATOM 609 C C . ASP A 1 76 ? 1.892 2.687 -12.140 1.00 82.50 76 ASP A C 1
ATOM 611 O O . ASP A 1 76 ? 1.289 2.819 -11.065 1.00 82.50 76 ASP A O 1
ATOM 615 N N . PRO A 1 77 ? 1.206 2.613 -13.287 1.00 81.81 77 PRO A N 1
ATOM 616 C CA . PRO A 1 77 ? -0.232 2.599 -13.251 1.00 81.81 77 PRO A CA 1
ATOM 617 C C . PRO A 1 77 ? -0.774 1.274 -12.721 1.00 81.81 77 PRO A C 1
ATOM 619 O O . PRO A 1 77 ? -1.914 1.328 -12.292 1.00 81.81 77 PRO A O 1
ATOM 622 N N . HIS A 1 78 ? -0.040 0.153 -12.711 1.00 83.81 78 HIS A N 1
ATOM 623 C CA . HIS A 1 78 ? -0.542 -1.217 -12.506 1.00 83.81 78 HIS A CA 1
ATOM 624 C C . HIS A 1 78 ? -0.510 -1.736 -11.064 1.00 83.81 78 HIS A C 1
ATOM 626 O O . HIS A 1 78 ? -1.369 -2.540 -10.695 1.00 83.81 78 HIS A O 1
ATOM 632 N N . HIS A 1 79 ? 0.457 -1.301 -10.257 1.00 88.50 79 HIS A N 1
ATOM 633 C CA . HIS A 1 79 ? 0.663 -1.818 -8.899 1.00 88.50 79 HIS A CA 1
ATOM 634 C C . HIS A 1 79 ? 0.274 -0.797 -7.843 1.00 88.50 79 HIS A C 1
ATOM 636 O O . HIS A 1 79 ? 0.416 0.408 -8.049 1.00 88.50 79 HIS A O 1
ATOM 642 N N . ARG A 1 80 ? -0.218 -1.264 -6.697 1.00 92.38 80 ARG A N 1
ATOM 643 C CA . ARG A 1 80 ? -0.603 -0.395 -5.575 1.00 92.38 80 ARG A CA 1
ATOM 644 C C . ARG A 1 80 ? -0.106 -0.961 -4.265 1.00 92.38 80 ARG A C 1
ATOM 646 O O . ARG A 1 80 ? -0.062 -2.178 -4.104 1.00 92.38 80 ARG A O 1
ATOM 653 N N . ILE A 1 81 ? 0.191 -0.072 -3.328 1.00 93.06 81 ILE A N 1
ATOM 654 C CA . ILE A 1 81 ? 0.376 -0.425 -1.922 1.00 93.06 81 ILE A CA 1
ATOM 655 C C . ILE A 1 81 ? -0.858 0.051 -1.160 1.00 93.06 81 ILE A C 1
ATOM 657 O O . ILE A 1 81 ? -1.414 1.111 -1.446 1.00 93.06 81 ILE A O 1
ATOM 661 N N . LEU A 1 82 ? -1.314 -0.770 -0.227 1.00 94.56 82 LEU A N 1
ATOM 662 C CA . LEU A 1 82 ? -2.458 -0.518 0.63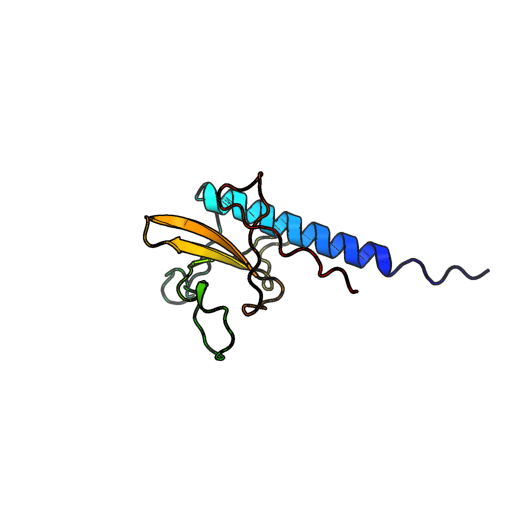3 1.00 94.56 82 LEU A CA 1
ATOM 663 C C . LEU A 1 82 ? -1.956 -0.363 2.063 1.00 94.56 82 LEU A C 1
ATOM 665 O O . LEU A 1 82 ? -1.231 -1.230 2.539 1.00 94.56 82 LEU A O 1
ATOM 669 N N . GLU A 1 83 ? -2.357 0.707 2.740 1.00 94.00 83 GLU A N 1
ATOM 670 C CA . GLU A 1 83 ? -2.139 0.915 4.177 1.00 94.00 83 GLU A CA 1
ATOM 671 C C . GLU A 1 83 ? -3.470 0.735 4.905 1.00 94.00 83 GLU A C 1
ATOM 673 O O . GLU A 1 83 ? -4.414 1.490 4.666 1.00 94.00 83 GLU A O 1
ATOM 678 N N . GLN A 1 84 ? -3.541 -0.242 5.806 1.00 92.31 84 GLN A N 1
ATOM 679 C CA . GLN A 1 84 ? -4.707 -0.475 6.651 1.00 92.31 84 GLN A CA 1
ATOM 680 C C . GLN A 1 84 ? -4.344 -0.228 8.111 1.00 92.31 84 GLN A C 1
ATOM 682 O O . GLN A 1 84 ? -3.334 -0.731 8.600 1.00 92.31 84 GLN A O 1
ATOM 687 N N . THR A 1 85 ? -5.194 0.510 8.818 1.00 89.62 85 THR A N 1
ATOM 688 C CA . THR A 1 85 ? -5.070 0.692 10.266 1.00 89.62 85 THR A CA 1
ATOM 689 C C . THR A 1 85 ? -5.980 -0.309 10.960 1.00 89.62 85 THR A C 1
ATOM 691 O O . THR A 1 85 ? -7.197 -0.290 10.783 1.00 89.62 85 THR A O 1
ATOM 694 N N . LEU A 1 86 ? -5.390 -1.205 11.741 1.00 84.38 86 LEU A N 1
ATOM 695 C CA . LEU A 1 86 ? -6.110 -2.161 12.568 1.00 84.38 86 LEU A CA 1
ATOM 696 C C . LEU A 1 86 ? -6.766 -1.461 13.776 1.00 84.38 86 LEU A C 1
ATOM 698 O O . LEU A 1 86 ? -6.315 -0.389 14.183 1.00 84.38 86 LEU A O 1
ATOM 702 N N . PRO A 1 87 ? -7.786 -2.070 14.414 1.00 85.62 87 PRO A N 1
ATOM 703 C CA . PRO A 1 87 ? -8.471 -1.477 15.571 1.00 85.62 87 PRO A CA 1
ATOM 704 C C . PRO A 1 87 ? -7.562 -1.152 16.766 1.00 85.62 87 PRO A C 1
ATOM 706 O O . PRO A 1 87 ? -7.880 -0.280 17.564 1.00 85.62 87 PRO A O 1
ATOM 709 N N . ASN A 1 88 ? -6.420 -1.833 16.885 1.00 81.50 88 ASN A N 1
ATOM 710 C CA . ASN A 1 88 ? -5.403 -1.580 17.910 1.00 81.50 88 ASN A CA 1
ATOM 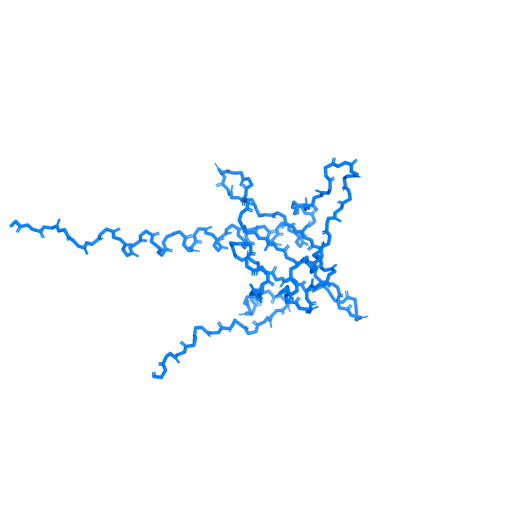711 C C . ASN A 1 88 ? -4.464 -0.402 17.562 1.00 81.50 88 ASN A C 1
ATOM 713 O O . ASN A 1 88 ? -3.475 -0.191 18.258 1.00 81.50 88 ASN A O 1
ATOM 717 N N . GLY A 1 89 ? -4.724 0.327 16.472 1.00 83.25 89 GLY A N 1
ATOM 718 C CA . GLY A 1 89 ? -3.891 1.428 15.984 1.00 83.25 89 GLY A CA 1
ATOM 719 C C . GLY A 1 89 ? -2.668 0.989 15.174 1.00 83.25 89 GLY A C 1
ATOM 720 O O . GLY A 1 89 ? -1.960 1.840 14.637 1.00 83.25 89 GLY A O 1
ATOM 721 N N . GLN A 1 90 ? -2.417 -0.317 15.042 1.00 84.12 90 GLN A N 1
ATOM 722 C CA . GLN A 1 90 ? -1.312 -0.830 14.239 1.00 84.12 90 GLN A CA 1
ATOM 723 C C . GLN A 1 90 ? -1.596 -0.622 12.752 1.00 84.12 90 GLN A C 1
ATOM 725 O O . GLN A 1 90 ? -2.644 -1.023 12.245 1.00 84.12 90 GLN A O 1
ATOM 730 N N . LYS A 1 91 ? -0.628 -0.057 12.034 1.00 87.50 91 LYS A N 1
ATOM 731 C CA . LYS A 1 91 ? -0.652 -0.035 10.573 1.00 87.50 91 LYS A CA 1
ATOM 732 C C . LYS A 1 91 ? -0.110 -1.343 10.022 1.00 87.50 91 LYS A C 1
ATOM 734 O O . LYS A 1 91 ? 0.870 -1.868 10.540 1.00 87.50 91 LYS A O 1
ATOM 739 N N . ILE A 1 92 ? -0.746 -1.836 8.972 1.00 87.44 92 ILE A N 1
ATOM 740 C CA . ILE A 1 92 ? -0.249 -2.941 8.163 1.00 87.44 92 ILE A CA 1
ATOM 741 C C . ILE A 1 92 ? -0.269 -2.539 6.697 1.00 87.44 92 ILE A C 1
ATOM 743 O O . ILE A 1 92 ? -1.174 -1.825 6.252 1.00 87.44 92 ILE A O 1
ATOM 747 N N . TYR A 1 93 ? 0.684 -3.062 5.937 1.00 88.88 93 TYR A N 1
ATOM 748 C CA . TYR A 1 93 ? 0.761 -2.813 4.510 1.00 88.88 93 TYR A CA 1
ATOM 749 C C . TYR A 1 93 ? 0.610 -4.091 3.686 1.00 88.88 93 TYR A C 1
ATOM 751 O O . TYR A 1 93 ? 1.079 -5.181 4.034 1.00 88.88 93 TYR A O 1
ATOM 759 N N . GLY A 1 94 ? -0.066 -3.943 2.555 1.00 89.81 94 GLY A N 1
ATOM 760 C CA . GLY A 1 94 ? -0.204 -4.964 1.530 1.00 89.81 94 GLY A CA 1
ATOM 761 C C . GLY A 1 94 ? 0.069 -4.371 0.159 1.00 89.81 94 GLY A C 1
ATOM 762 O O . GLY A 1 94 ? 0.100 -3.155 0.000 1.00 89.81 94 GLY A O 1
ATOM 763 N N . TYR A 1 95 ? 0.264 -5.214 -0.844 1.00 89.56 95 TYR A N 1
ATOM 764 C CA . TYR A 1 95 ? 0.426 -4.769 -2.219 1.00 89.56 95 TYR A CA 1
ATOM 765 C C . TYR A 1 95 ? -0.460 -5.561 -3.173 1.00 89.56 95 TYR A C 1
ATOM 767 O O . TYR A 1 95 ? -0.767 -6.737 -2.964 1.00 89.56 95 TYR A O 1
ATOM 775 N N . VAL A 1 96 ? -0.871 -4.876 -4.231 1.00 89.94 96 VAL A N 1
ATOM 776 C CA . VAL A 1 96 ? -1.695 -5.386 -5.320 1.00 89.94 96 VAL A CA 1
ATOM 777 C C . VAL A 1 96 ? -0.869 -5.335 -6.588 1.00 89.94 96 VAL A C 1
ATOM 779 O O . VAL A 1 96 ? -0.285 -4.299 -6.911 1.00 89.94 96 VAL A O 1
ATOM 782 N N . LEU A 1 97 ? -0.856 -6.449 -7.313 1.00 86.31 97 LEU A N 1
ATOM 783 C CA . LEU A 1 97 ? -0.223 -6.535 -8.620 1.00 86.31 97 LEU A CA 1
ATOM 784 C C . LEU A 1 97 ? -1.283 -6.435 -9.717 1.00 86.31 9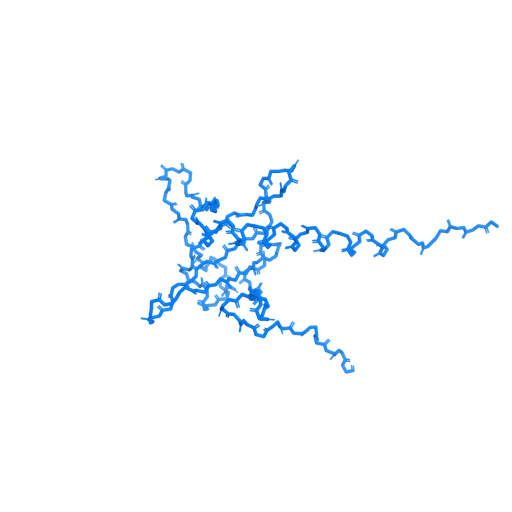7 LEU A C 1
ATOM 786 O O . LEU A 1 97 ? -2.336 -7.059 -9.609 1.00 86.31 97 LEU A O 1
ATOM 790 N N . ASN A 1 98 ? -1.003 -5.687 -10.784 1.00 84.75 98 ASN A N 1
ATOM 791 C CA . ASN A 1 98 ? -1.853 -5.597 -11.981 1.00 84.75 98 ASN A CA 1
ATOM 792 C C . ASN A 1 98 ? -3.331 -5.230 -11.703 1.00 84.75 98 ASN A C 1
ATOM 794 O O . ASN A 1 98 ? -4.222 -5.722 -12.390 1.00 84.75 98 ASN A O 1
ATOM 798 N N . HIS A 1 99 ? -3.605 -4.374 -10.709 1.00 86.19 99 HIS A N 1
ATOM 799 C CA . HIS A 1 99 ? -4.962 -4.028 -10.225 1.00 86.19 99 HIS A CA 1
ATOM 800 C C . HIS A 1 99 ? -5.806 -5.222 -9.751 1.00 86.19 99 HIS A C 1
ATOM 802 O O . HIS A 1 99 ? -7.031 -5.115 -9.673 1.00 86.19 99 HIS A O 1
ATOM 808 N N . ASP A 1 100 ? -5.195 -6.358 -9.416 1.00 88.25 100 ASP A N 1
ATOM 809 C CA . ASP A 1 100 ? -5.918 -7.514 -8.884 1.00 88.25 100 ASP A CA 1
ATOM 810 C C . ASP A 1 100 ? -6.209 -7.337 -7.382 1.00 88.25 100 ASP A C 1
ATOM 812 O O . ASP A 1 100 ? -5.555 -7.920 -6.520 1.00 88.25 100 ASP A O 1
ATOM 816 N N . TYR A 1 101 ? -7.193 -6.495 -7.055 1.00 88.25 101 TYR A N 1
ATOM 817 C CA . TYR A 1 101 ? -7.605 -6.220 -5.671 1.00 88.25 101 TYR A CA 1
ATOM 818 C C . TYR A 1 101 ? -8.300 -7.414 -4.981 1.00 88.25 101 TYR A C 1
ATOM 820 O O . TYR A 1 101 ? -8.559 -7.356 -3.776 1.00 88.25 101 TYR A O 1
ATOM 828 N N . GLU A 1 102 ? -8.587 -8.505 -5.704 1.00 90.31 102 GLU A N 1
ATOM 829 C CA . GLU A 1 1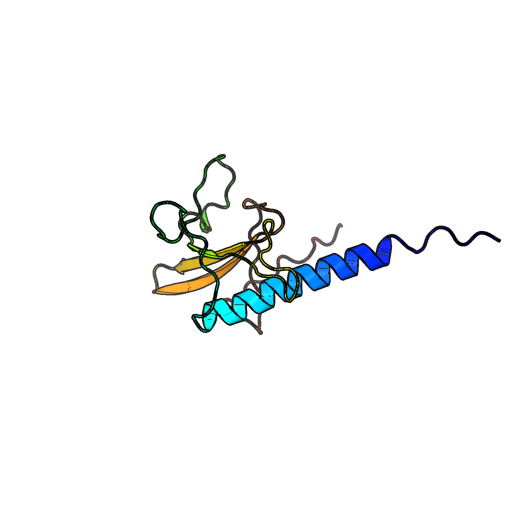02 ? -8.976 -9.790 -5.101 1.00 90.31 102 GLU A CA 1
ATOM 830 C C . GLU A 1 102 ? -7.774 -10.417 -4.375 1.00 90.31 102 GLU A C 1
ATOM 832 O O . GLU A 1 102 ? -7.916 -11.024 -3.307 1.00 90.31 102 GLU A O 1
ATOM 837 N N . LYS A 1 103 ? -6.568 -10.225 -4.927 1.00 88.12 103 LYS A N 1
ATOM 838 C CA . LYS A 1 103 ? -5.311 -10.781 -4.422 1.00 88.12 103 LYS A CA 1
ATOM 839 C C . LYS A 1 103 ? -4.402 -9.690 -3.870 1.00 88.12 103 LYS A C 1
ATOM 841 O O . LYS A 1 103 ? -3.509 -9.181 -4.543 1.00 88.12 103 LYS A O 1
ATOM 846 N N . VAL A 1 104 ? -4.593 -9.394 -2.588 1.00 86.81 104 VAL A N 1
ATOM 847 C CA . VAL A 1 104 ? -3.674 -8.541 -1.831 1.00 86.81 104 VAL A CA 1
ATOM 848 C C . VAL A 1 104 ? -2.623 -9.404 -1.143 1.00 86.81 104 VAL A C 1
ATOM 850 O O . VAL A 1 104 ? -2.947 -10.285 -0.343 1.00 86.81 104 VAL A O 1
ATOM 853 N N . TYR A 1 105 ? -1.359 -9.129 -1.435 1.00 85.44 105 TYR A N 1
ATOM 854 C CA . TYR A 1 105 ? -0.214 -9.814 -0.851 1.00 85.44 105 TYR A CA 1
ATOM 855 C C . TYR A 1 105 ? 0.349 -9.005 0.314 1.00 85.44 105 TYR A C 1
ATOM 857 O O . TYR A 1 105 ? 0.323 -7.778 0.302 1.00 85.44 105 TYR A O 1
ATOM 865 N N . LYS A 1 106 ? 0.881 -9.688 1.328 1.00 82.69 106 LYS A N 1
ATOM 866 C CA . LYS A 1 106 ? 1.605 -9.045 2.430 1.00 82.69 106 LYS A CA 1
ATOM 867 C C . LYS A 1 106 ? 3.101 -9.033 2.146 1.00 82.69 106 LYS A C 1
ATOM 869 O O . LYS A 1 106 ? 3.616 -9.923 1.463 1.00 82.69 106 LYS A O 1
ATOM 874 N N . PHE A 1 107 ? 3.795 -8.054 2.710 1.00 79.69 107 PHE A N 1
ATOM 875 C CA . PHE A 1 107 ? 5.251 -8.016 2.685 1.00 79.69 107 PHE A CA 1
ATOM 876 C C . PHE A 1 107 ? 5.840 -9.138 3.574 1.00 79.69 107 PHE A C 1
ATOM 878 O O . PHE A 1 107 ? 5.274 -9.444 4.631 1.00 79.69 107 PHE A O 1
ATOM 885 N N . PRO A 1 108 ? 6.924 -9.812 3.139 1.00 66.31 108 PRO A N 1
ATOM 886 C CA . PRO A 1 108 ? 7.431 -11.013 3.802 1.00 66.31 108 PRO A CA 1
ATOM 887 C C . PRO A 1 108 ? 8.206 -10.714 5.096 1.00 66.31 108 PRO A C 1
ATOM 889 O O . PRO A 1 108 ? 9.125 -9.900 5.123 1.00 66.31 108 PRO A O 1
ATOM 892 N N . SER A 1 109 ? 7.889 -11.448 6.163 1.00 56.66 109 SER A N 1
ATOM 893 C CA . SER A 1 109 ? 8.705 -11.513 7.389 1.00 56.66 109 SER A CA 1
ATOM 894 C C . SER A 1 109 ? 10.115 -12.087 7.102 1.00 56.66 109 SER A C 1
ATOM 896 O O . SER A 1 109 ? 10.235 -12.905 6.184 1.00 56.66 109 SER A O 1
ATOM 898 N N . PRO A 1 110 ? 11.187 -11.723 7.847 1.00 56.84 110 PRO A N 1
ATOM 899 C CA . PRO A 1 110 ? 11.248 -10.823 9.012 1.00 56.84 110 PRO A CA 1
ATOM 900 C C . PRO A 1 110 ? 11.506 -9.351 8.670 1.00 56.84 110 PRO A C 1
ATOM 902 O O . PRO A 1 110 ? 11.501 -8.507 9.557 1.00 56.84 110 PRO A O 1
ATOM 905 N N . TRP A 1 111 ? 11.737 -9.038 7.396 1.00 60.34 111 TRP A N 1
ATOM 906 C CA . TRP A 1 111 ? 12.206 -7.720 6.957 1.00 60.34 111 TRP A CA 1
ATOM 907 C C . TRP A 1 111 ? 11.159 -6.609 7.072 1.00 60.34 111 TRP A C 1
ATOM 909 O O . TRP A 1 111 ? 11.505 -5.436 6.965 1.00 60.34 111 TRP A O 1
ATOM 919 N N . TYR A 1 112 ? 9.899 -6.975 7.316 1.00 69.00 112 TYR A N 1
ATOM 920 C CA . TYR A 1 112 ? 8.790 -6.050 7.498 1.00 69.00 112 TYR A CA 1
ATOM 921 C C . TYR A 1 112 ? 8.031 -6.385 8.788 1.00 69.00 112 TYR A C 1
ATOM 923 O O . TYR A 1 112 ? 7.646 -7.547 8.968 1.00 69.00 112 TYR A O 1
ATOM 931 N N . PRO A 1 113 ? 7.801 -5.397 9.677 1.00 59.03 113 PRO A N 1
ATOM 932 C CA . PRO A 1 113 ? 7.191 -5.612 10.993 1.00 59.03 113 PRO A CA 1
ATOM 933 C C . PRO A 1 113 ? 5.767 -6.184 10.911 1.00 59.03 113 PRO A C 1
ATOM 935 O O . PRO A 1 113 ? 5.322 -6.875 11.823 1.00 59.03 113 PRO A O 1
ATOM 938 N N . ASP A 1 114 ? 5.083 -5.978 9.785 1.00 60.69 114 ASP A N 1
ATOM 939 C CA . ASP A 1 114 ? 3.714 -6.451 9.540 1.00 60.69 114 ASP A CA 1
ATOM 940 C C . ASP A 1 114 ? 3.643 -7.933 9.140 1.00 60.69 114 ASP A C 1
ATOM 942 O O . ASP A 1 114 ? 2.551 -8.499 9.018 1.00 60.69 114 ASP A O 1
ATOM 946 N N . GLY A 1 115 ? 4.817 -8.533 8.901 1.00 50.53 115 GLY A N 1
ATOM 947 C CA . GLY A 1 115 ? 5.122 -9.960 8.893 1.00 50.53 115 GLY A CA 1
ATOM 948 C C . GLY A 1 115 ? 3.983 -10.898 8.512 1.00 50.53 115 GLY A C 1
ATOM 949 O O . GLY A 1 115 ? 3.585 -11.754 9.301 1.00 50.53 115 GLY A O 1
ATOM 950 N N . GLY A 1 116 ? 3.478 -10.796 7.282 1.00 49.16 116 GLY A N 1
ATOM 951 C CA . GLY A 1 116 ? 2.636 -11.853 6.737 1.00 49.16 116 GLY A CA 1
ATOM 952 C C . GLY A 1 116 ? 3.466 -13.101 6.427 1.00 49.16 116 GLY A C 1
ATOM 953 O O . GLY A 1 116 ? 4.600 -12.998 5.954 1.00 49.16 116 GLY A O 1
ATOM 954 N N . LYS A 1 117 ? 2.886 -14.300 6.595 1.00 44.81 117 LYS A N 1
ATOM 955 C CA . LYS A 1 117 ? 3.332 -15.450 5.795 1.00 44.81 117 LYS A CA 1
ATOM 956 C C . LYS A 1 117 ? 3.107 -15.069 4.332 1.00 44.81 117 LYS A C 1
ATOM 958 O O . LYS A 1 117 ? 1.964 -14.828 3.943 1.00 44.81 117 LYS A O 1
ATOM 963 N N . TYR A 1 118 ? 4.180 -15.014 3.540 1.00 43.59 118 TYR A N 1
ATOM 964 C CA . TYR A 1 118 ? 4.071 -15.044 2.082 1.00 43.59 118 TYR A CA 1
ATOM 965 C C . TYR A 1 118 ? 3.134 -16.214 1.749 1.00 43.59 118 TYR A C 1
ATOM 967 O O . TYR A 1 118 ? 3.393 -17.318 2.249 1.00 43.59 118 TYR A O 1
ATOM 975 N N . PRO A 1 119 ? 2.022 -16.024 1.015 1.00 45.12 119 PRO A N 1
ATOM 976 C CA . PRO A 1 119 ? 1.258 -17.155 0.529 1.00 45.12 119 PRO A CA 1
ATOM 977 C C . PRO A 1 119 ? 2.177 -17.856 -0.459 1.00 45.12 119 PRO A C 1
ATOM 979 O O . PRO A 1 119 ? 2.290 -17.461 -1.617 1.00 45.12 119 PRO A O 1
ATOM 982 N N . GLY A 1 120 ? 2.918 -18.836 0.062 1.00 40.31 120 GLY A N 1
ATOM 983 C CA . GLY A 1 120 ? 3.761 -19.711 -0.714 1.00 40.31 120 GLY A CA 1
ATOM 984 C C . GLY A 1 120 ? 2.979 -20.119 -1.942 1.00 40.31 120 GLY A C 1
ATOM 985 O O . GLY A 1 120 ? 1.805 -20.494 -1.846 1.00 40.31 120 GLY A O 1
ATOM 986 N N . HIS A 1 121 ? 3.644 -19.984 -3.086 1.00 40.00 121 HIS A N 1
ATOM 987 C CA . HIS A 1 121 ? 3.350 -20.740 -4.286 1.00 40.00 121 HIS A CA 1
ATOM 988 C C . HIS A 1 121 ? 2.733 -22.068 -3.845 1.00 40.00 121 HIS A C 1
ATOM 990 O O . HIS A 1 121 ? 3.376 -22.812 -3.096 1.00 40.00 121 HIS A O 1
ATOM 996 N N . LYS A 1 122 ? 1.464 -22.328 -4.193 1.00 31.19 122 LYS A N 1
ATOM 997 C CA . LYS A 1 122 ? 0.901 -23.650 -3.923 1.00 31.19 122 LYS A CA 1
ATOM 998 C C . LYS A 1 122 ? 1.902 -24.628 -4.524 1.00 31.19 122 LYS A C 1
ATOM 1000 O O . LYS A 1 122 ? 2.215 -24.520 -5.712 1.00 31.19 122 LYS A O 1
ATOM 1005 N N . SER A 1 123 ? 2.445 -25.530 -3.708 1.00 35.75 123 SER A N 1
ATOM 1006 C CA . SER A 1 123 ? 3.021 -26.734 -4.279 1.00 35.75 123 SER A CA 1
ATOM 1007 C C . SER A 1 123 ? 1.852 -27.370 -5.012 1.00 35.75 123 SER A C 1
ATOM 1009 O O . SER A 1 123 ? 0.866 -27.754 -4.379 1.00 35.75 123 SER A O 1
ATOM 1011 N N . MET A 1 124 ? 1.896 -27.352 -6.342 1.00 36.72 124 MET A N 1
ATOM 1012 C CA . MET A 1 124 ? 1.061 -28.258 -7.110 1.00 36.72 124 MET A CA 1
ATOM 1013 C C . MET A 1 124 ? 1.391 -29.651 -6.566 1.00 36.72 124 MET A C 1
ATOM 1015 O O . MET A 1 124 ? 2.564 -30.024 -6.513 1.00 36.72 124 MET A O 1
ATOM 1019 N N . LYS A 1 125 ? 0.378 -30.313 -6.002 1.00 37.84 125 LYS A N 1
ATOM 1020 C CA . LYS A 1 125 ? 0.423 -31.757 -5.784 1.00 37.84 125 LYS A CA 1
ATOM 1021 C C . LYS A 1 125 ? 0.462 -32.447 -7.138 1.00 37.84 125 LYS A C 1
ATOM 1023 O O . LYS A 1 125 ? -0.188 -31.906 -8.062 1.00 37.84 125 LYS A O 1
#

Radius of gyration: 16.75 Å; chains: 1; bounding box: 40×49×55 Å

pLDDT: mean 75.2, std 20.77, range [27.66, 96.31]